Protein AF-A0A967MCX1-F1 (afdb_monomer_lite)

pLDDT: mean 90.55, std 7.01, range [60.5, 96.94]

Foldseek 3Di:
DEAALQVVLVVVLVVQQVVVCVVVVHRPPCVSSVVCLVPPVQLSVLVVLLCQQCQVHHHPLQPDLRGVVVVVCLVADPVLLVVVSVCSSVNDDLVNQLVVCVVVVHDNVSSVSSCVSSVVVVSDDRHDDDD

Radius of gyration: 16.96 Å; chains: 1; bounding box: 40×22×46 Å

Sequence (131 aa):
MRHRVYEQAVKAIQEHKWLQSEKAGRDVGPEAAQDWNRRYWLRFYRQRFVQHLRGEAFFEEFGTECYRLVAGGLTASGEILDTVLDKVQEGAENLELICWARHHRLPRDQVLEILKALNINSRRLPPPRID

Secondary structure (DSSP, 8-state):
-EE-HHHHHHHHHHHHHHHHHHHHTS--TTHHHHHHHHHHHHHHHHHHHHHHHHTSSEEGGG-STTTTGGGG--SS-HHHHHHHHHHHHTT--HHHHHHHHHHTT--HHHHHHHHHHHTTTTTPPPPPP--

Structure (mmCIF, N/CA/C/O backbone):
data_AF-A0A967MCX1-F1
#
_entry.id   AF-A0A967MCX1-F1
#
loop_
_atom_site.group_PDB
_atom_site.id
_atom_site.type_symbol
_atom_site.label_atom_id
_atom_site.label_alt_id
_atom_site.label_comp_id
_atom_site.label_asym_id
_atom_site.label_entity_id
_atom_site.label_seq_id
_atom_site.pdbx_PDB_ins_code
_atom_site.Cartn_x
_atom_site.Cartn_y
_atom_site.Cartn_z
_atom_site.occupancy
_atom_site.B_iso_or_equiv
_atom_site.auth_seq_id
_atom_site.auth_comp_id
_atom_site.auth_asym_id
_atom_site.auth_atom_id
_atom_site.pdbx_PDB_model_num
ATOM 1 N N . MET A 1 1 ? 15.485 -0.899 11.746 1.00 71.56 1 MET A N 1
ATOM 2 C CA . MET A 1 1 ? 16.136 -0.376 10.524 1.00 71.56 1 MET A CA 1
ATOM 3 C C . MET A 1 1 ? 15.090 0.397 9.736 1.00 71.56 1 MET A C 1
ATOM 5 O O . MET A 1 1 ? 13.928 0.014 9.780 1.00 71.56 1 MET A O 1
ATOM 9 N N . ARG A 1 2 ? 15.460 1.527 9.132 1.00 90.19 2 ARG A N 1
ATOM 10 C CA . ARG A 1 2 ? 14.537 2.407 8.408 1.00 90.19 2 ARG A CA 1
ATOM 11 C C . ARG A 1 2 ? 14.628 2.111 6.909 1.00 90.19 2 ARG A C 1
ATOM 13 O O . ARG A 1 2 ? 15.736 1.967 6.403 1.00 90.19 2 ARG A O 1
ATOM 20 N N . HIS A 1 3 ? 13.490 2.004 6.229 1.00 96.12 3 HIS A N 1
ATOM 21 C CA . HIS A 1 3 ? 13.407 1.690 4.802 1.00 96.12 3 HIS A CA 1
ATOM 22 C C . HIS A 1 3 ? 12.659 2.777 4.027 1.00 96.12 3 HIS A C 1
ATOM 24 O O . HIS A 1 3 ? 11.951 3.601 4.607 1.00 96.12 3 HIS A O 1
ATOM 30 N N . ARG A 1 4 ? 12.802 2.739 2.701 1.00 96.56 4 ARG A N 1
ATOM 31 C CA . ARG A 1 4 ? 12.064 3.569 1.750 1.00 96.56 4 ARG A CA 1
ATOM 32 C C . ARG A 1 4 ? 11.381 2.694 0.716 1.00 96.56 4 ARG A C 1
ATOM 34 O O . ARG A 1 4 ? 12.019 1.821 0.122 1.00 96.56 4 ARG A O 1
ATOM 41 N N . VAL A 1 5 ? 10.088 2.914 0.512 1.00 96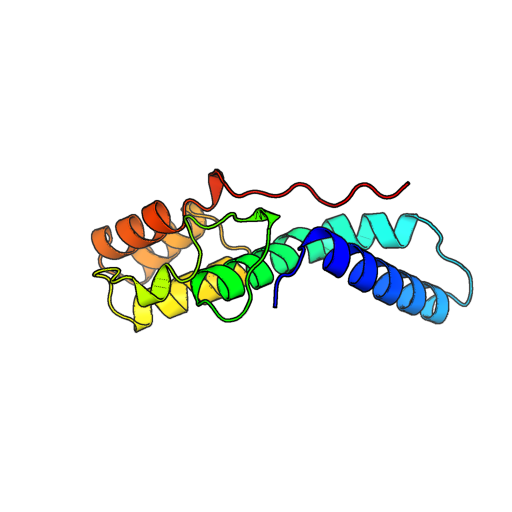.50 5 VAL A N 1
ATOM 42 C CA . VAL A 1 5 ? 9.284 2.224 -0.500 1.00 96.50 5 VAL A CA 1
ATOM 43 C C . VAL A 1 5 ? 9.878 2.467 -1.881 1.00 96.50 5 VAL A C 1
ATOM 45 O O . VAL A 1 5 ? 10.064 1.511 -2.633 1.00 96.50 5 VAL A O 1
ATOM 48 N N . TYR A 1 6 ? 10.236 3.713 -2.202 1.00 96.38 6 TYR A N 1
ATOM 49 C CA . TYR A 1 6 ? 10.742 4.050 -3.533 1.00 96.38 6 TYR A CA 1
ATOM 50 C C . TYR A 1 6 ? 12.104 3.417 -3.830 1.00 96.38 6 TYR A C 1
ATOM 52 O O . TYR A 1 6 ? 12.304 2.895 -4.922 1.00 96.38 6 TYR A O 1
ATOM 60 N N . GLU A 1 7 ? 13.020 3.372 -2.860 1.00 95.56 7 GLU A N 1
ATOM 61 C CA . GLU A 1 7 ? 14.328 2.725 -3.052 1.00 95.56 7 GLU A CA 1
ATOM 62 C C . GLU A 1 7 ? 14.191 1.219 -3.301 1.00 95.56 7 GLU A C 1
ATOM 64 O O . GLU A 1 7 ? 14.900 0.651 -4.131 1.00 95.56 7 GLU A O 1
ATOM 69 N N . GLN A 1 8 ? 13.261 0.557 -2.609 1.00 96.69 8 GLN A N 1
ATOM 70 C CA . GLN A 1 8 ? 12.983 -0.854 -2.865 1.00 96.69 8 GLN A CA 1
ATOM 71 C C . GLN A 1 8 ? 12.270 -1.065 -4.205 1.00 96.69 8 GLN A C 1
ATOM 73 O O . GLN A 1 8 ? 12.547 -2.050 -4.886 1.00 96.69 8 GLN A O 1
ATOM 78 N N . ALA A 1 9 ? 11.382 -0.150 -4.597 1.00 96.56 9 ALA A N 1
ATOM 79 C CA . ALA A 1 9 ? 10.699 -0.208 -5.884 1.00 96.56 9 ALA A CA 1
ATOM 80 C C . ALA A 1 9 ? 11.688 -0.081 -7.046 1.00 96.56 9 ALA A C 1
ATOM 82 O O . ALA A 1 9 ? 11.626 -0.873 -7.978 1.00 96.56 9 ALA A O 1
ATOM 83 N N . VAL A 1 10 ? 12.653 0.841 -6.960 1.00 95.00 10 VAL A N 1
ATOM 84 C CA . VAL A 1 10 ? 13.718 0.982 -7.966 1.00 95.00 10 VAL A CA 1
ATOM 85 C C . VAL A 1 10 ? 14.500 -0.322 -8.121 1.00 95.00 10 VAL A C 1
ATOM 87 O O . VAL A 1 10 ? 14.728 -0.757 -9.245 1.00 95.00 10 VAL A O 1
ATOM 90 N N . LYS A 1 11 ? 14.854 -0.998 -7.020 1.00 95.44 11 LYS A N 1
ATOM 91 C CA . LYS A 1 11 ? 15.526 -2.310 -7.084 1.00 95.44 11 LYS A CA 1
ATOM 92 C C . LYS A 1 11 ? 14.663 -3.360 -7.788 1.00 95.44 11 LYS A C 1
ATOM 94 O O . LYS A 1 11 ? 15.136 -3.999 -8.722 1.00 95.44 11 LYS A O 1
ATOM 99 N N . ALA A 1 12 ? 13.390 -3.469 -7.409 1.00 96.50 12 ALA A N 1
ATOM 100 C CA . ALA A 1 12 ? 12.451 -4.402 -8.034 1.00 96.50 12 ALA A CA 1
ATOM 101 C C . ALA A 1 12 ? 12.235 -4.113 -9.534 1.00 96.50 12 ALA A C 1
ATOM 103 O O . ALA A 1 12 ? 12.103 -5.037 -10.336 1.00 96.50 12 ALA A O 1
ATOM 104 N N . ILE A 1 13 ? 12.243 -2.838 -9.930 1.00 95.81 13 ILE A N 1
ATOM 105 C CA . ILE A 1 13 ? 12.184 -2.412 -11.332 1.00 95.81 13 ILE A CA 1
ATOM 106 C C . ILE A 1 13 ? 13.433 -2.862 -12.094 1.00 95.81 13 ILE A C 1
ATOM 108 O O . ILE A 1 13 ? 13.302 -3.370 -13.206 1.00 95.81 13 ILE A O 1
ATOM 112 N N . GLN A 1 14 ? 14.630 -2.701 -11.522 1.00 94.38 14 GLN A N 1
ATOM 113 C CA . GLN A 1 14 ? 15.874 -3.140 -12.167 1.00 94.38 14 GLN A CA 1
ATOM 114 C C . GLN A 1 14 ? 15.924 -4.662 -12.328 1.00 94.38 14 GLN A C 1
ATOM 116 O O . GLN A 1 14 ? 16.284 -5.153 -13.396 1.00 94.38 14 GLN A O 1
ATOM 121 N N . GLU A 1 15 ? 15.493 -5.408 -11.310 1.00 95.56 15 GLU A N 1
ATOM 122 C CA . GLU A 1 15 ? 15.362 -6.868 -11.379 1.00 95.56 15 GLU A CA 1
ATOM 123 C C . GLU A 1 15 ? 14.376 -7.290 -12.476 1.00 95.56 15 GLU A C 1
ATOM 125 O O . GLU A 1 15 ? 14.684 -8.156 -13.296 1.00 95.56 15 GLU A O 1
ATOM 130 N N . HIS A 1 16 ? 13.209 -6.640 -12.551 1.00 95.44 16 HIS A N 1
ATOM 131 C CA . HIS A 1 16 ? 12.239 -6.899 -13.615 1.00 95.44 16 HIS A CA 1
ATOM 132 C C . HIS A 1 16 ? 12.804 -6.566 -14.993 1.00 95.44 16 HIS A C 1
ATOM 134 O O . HIS A 1 16 ? 12.673 -7.381 -15.903 1.00 95.44 16 HIS A O 1
ATOM 140 N N . LYS A 1 17 ? 13.467 -5.412 -15.153 1.00 94.88 17 LYS A N 1
ATOM 141 C CA . LYS A 1 17 ? 14.113 -5.021 -16.413 1.00 94.88 17 LYS A CA 1
ATOM 142 C C . LYS A 1 17 ? 15.117 -6.082 -16.853 1.00 94.88 17 LYS A C 1
ATOM 144 O O . LYS A 1 17 ? 15.049 -6.521 -17.996 1.00 94.88 17 LYS A O 1
ATOM 149 N N . TRP A 1 18 ? 15.994 -6.525 -15.951 1.00 95.00 18 TRP A N 1
ATOM 150 C CA . TRP A 1 18 ? 16.968 -7.575 -16.240 1.00 95.00 18 TRP A CA 1
ATOM 151 C C . TRP A 1 18 ? 16.277 -8.860 -16.714 1.00 95.00 18 TRP A C 1
ATOM 153 O O . TRP A 1 18 ? 16.565 -9.340 -17.806 1.00 95.00 18 TRP A O 1
ATOM 163 N N . LEU A 1 19 ? 15.272 -9.346 -15.977 1.00 95.56 19 LEU A N 1
ATOM 164 C CA . LEU A 1 19 ? 14.513 -10.545 -16.354 1.00 95.56 19 LEU A CA 1
ATOM 165 C C . LEU A 1 19 ? 13.813 -10.423 -17.715 1.00 95.56 19 LEU A C 1
ATOM 167 O O . LEU A 1 19 ? 13.699 -11.415 -18.437 1.00 95.56 19 LEU A O 1
ATOM 171 N N . GLN A 1 20 ? 13.297 -9.243 -18.064 1.00 95.75 20 GLN A N 1
ATOM 172 C CA . GLN A 1 20 ? 12.674 -9.017 -19.370 1.00 95.75 20 GLN A CA 1
ATOM 173 C C . GLN A 1 20 ? 13.714 -8.949 -20.495 1.00 95.75 20 GLN A C 1
ATOM 175 O O . GLN A 1 20 ? 13.468 -9.511 -21.561 1.00 95.75 20 GLN A O 1
ATOM 180 N N . SER A 1 21 ? 14.871 -8.324 -20.260 1.00 94.25 21 SER A N 1
ATOM 181 C CA . SER A 1 21 ? 15.972 -8.294 -21.230 1.00 94.25 21 SER A CA 1
ATOM 182 C C . SER A 1 21 ? 16.499 -9.695 -21.534 1.00 94.25 21 SER A C 1
ATOM 184 O O . SER A 1 21 ? 16.646 -10.050 -22.703 1.00 94.25 21 SER A O 1
ATOM 186 N N . GLU A 1 22 ? 16.693 -10.522 -20.501 1.00 96.94 22 GLU A N 1
ATOM 187 C CA . GLU A 1 22 ? 17.115 -11.920 -20.655 1.00 96.94 22 GLU A CA 1
ATOM 188 C C . GLU A 1 22 ? 16.113 -12.714 -21.504 1.00 96.94 22 GLU A C 1
ATOM 190 O O . GLU A 1 22 ? 16.490 -13.406 -22.447 1.00 96.94 22 GLU A O 1
ATOM 195 N N . LYS A 1 23 ? 14.810 -12.562 -21.232 1.00 94.69 23 LYS A N 1
ATOM 196 C CA . LYS A 1 23 ? 13.749 -13.229 -22.006 1.00 94.69 23 LYS A CA 1
ATOM 197 C C . LYS A 1 23 ? 13.678 -12.761 -23.458 1.00 94.69 23 LYS A C 1
ATOM 199 O O . LYS A 1 23 ? 13.321 -13.550 -24.329 1.00 94.69 23 LYS A O 1
ATOM 204 N N . ALA A 1 24 ? 13.960 -11.487 -23.713 1.00 94.44 24 ALA A N 1
ATOM 205 C CA . ALA A 1 24 ? 13.896 -10.898 -25.045 1.00 94.44 24 ALA A CA 1
ATOM 206 C C . ALA A 1 24 ? 15.186 -11.097 -25.860 1.00 94.44 24 ALA A C 1
ATOM 208 O O . ALA A 1 24 ? 15.187 -10.810 -27.058 1.00 94.44 24 ALA A O 1
ATOM 209 N N . GLY A 1 25 ? 16.283 -11.530 -25.227 1.00 95.81 25 GLY A N 1
ATOM 210 C CA . GLY A 1 25 ? 17.608 -11.608 -25.848 1.00 95.81 25 GLY A CA 1
ATOM 211 C C . GLY A 1 25 ? 18.172 -10.245 -26.273 1.00 95.81 25 GLY A C 1
ATOM 212 O O . GLY A 1 25 ? 19.061 -10.185 -27.120 1.00 95.81 25 GLY A O 1
ATOM 213 N N . ARG A 1 26 ? 17.633 -9.142 -25.739 1.00 91.50 26 ARG A N 1
ATOM 214 C CA . ARG A 1 26 ? 18.042 -7.759 -26.036 1.00 91.50 26 ARG A CA 1
ATOM 215 C C . ARG A 1 26 ? 17.661 -6.831 -24.888 1.00 91.50 26 ARG A C 1
ATOM 217 O O . ARG A 1 26 ? 16.745 -7.147 -24.136 1.00 91.50 26 ARG A O 1
ATOM 224 N N . ASP A 1 27 ? 18.281 -5.653 -24.804 1.00 92.31 27 ASP A N 1
ATOM 225 C CA . ASP A 1 27 ? 17.812 -4.630 -23.862 1.00 92.31 27 ASP A CA 1
ATOM 226 C C . ASP A 1 27 ? 16.396 -4.170 -24.249 1.00 92.31 27 ASP A C 1
ATOM 228 O O . ASP A 1 27 ? 16.132 -3.747 -25.382 1.00 92.31 27 ASP A O 1
ATOM 232 N N . VAL A 1 28 ? 15.471 -4.302 -23.301 1.00 90.00 28 VAL A N 1
ATOM 233 C CA . VAL A 1 28 ? 14.082 -3.834 -23.422 1.00 90.00 28 VAL A CA 1
ATOM 234 C C . VAL A 1 28 ? 13.923 -2.373 -22.993 1.00 90.00 28 VAL A C 1
ATOM 236 O O . VAL A 1 28 ? 12.867 -1.781 -23.197 1.00 90.00 28 VAL A O 1
ATOM 239 N N . GLY A 1 29 ? 14.969 -1.764 -22.429 1.00 86.50 29 GLY A N 1
ATOM 240 C CA . GLY A 1 29 ? 15.005 -0.336 -22.144 1.00 86.50 29 GLY A CA 1
ATOM 241 C C . GLY A 1 29 ? 13.966 0.112 -21.099 1.00 86.50 29 GLY A C 1
ATOM 242 O O . GLY A 1 29 ? 13.623 -0.655 -20.193 1.00 86.50 29 GLY A O 1
ATOM 243 N N . PRO A 1 30 ? 13.487 1.369 -21.171 1.00 87.12 30 PRO A N 1
ATOM 244 C CA . PRO A 1 30 ? 12.594 1.962 -20.167 1.00 87.12 30 PRO A CA 1
ATOM 245 C C . PRO A 1 30 ? 11.161 1.400 -20.192 1.00 87.12 30 PRO A C 1
ATOM 247 O O . PRO A 1 30 ? 10.418 1.556 -19.222 1.00 87.12 30 PRO A O 1
ATOM 250 N N . GLU A 1 31 ? 10.763 0.703 -21.260 1.00 90.69 31 GLU A N 1
ATOM 251 C CA . GLU A 1 31 ? 9.422 0.118 -21.403 1.00 90.69 31 GLU A CA 1
ATOM 252 C C . GLU A 1 31 ? 9.127 -0.932 -20.322 1.00 90.69 31 GLU A C 1
ATOM 254 O O . GLU A 1 31 ? 8.019 -0.980 -19.786 1.00 90.69 31 GLU A O 1
ATOM 259 N N . ALA A 1 32 ? 10.126 -1.731 -19.929 1.00 92.00 32 ALA A N 1
ATOM 260 C CA . ALA A 1 32 ? 9.970 -2.716 -18.855 1.00 92.00 32 ALA A CA 1
ATOM 261 C C . ALA A 1 32 ? 9.655 -2.064 -17.505 1.00 92.00 32 ALA A C 1
ATOM 263 O O . ALA A 1 32 ? 8.930 -2.617 -16.680 1.00 92.00 32 ALA A O 1
ATOM 264 N N . ALA A 1 33 ? 10.182 -0.867 -17.295 1.00 91.94 33 ALA A N 1
ATOM 265 C CA . ALA A 1 33 ? 10.019 -0.112 -16.074 1.00 91.94 33 ALA A CA 1
ATOM 266 C C . ALA A 1 33 ? 8.590 0.466 -15.978 1.00 91.94 33 ALA A C 1
ATOM 268 O O . ALA A 1 33 ? 7.928 0.362 -14.942 1.00 91.94 33 ALA A O 1
ATOM 269 N N . GLN A 1 34 ? 8.061 0.972 -17.099 1.00 92.50 34 GLN A N 1
ATOM 270 C CA . GLN A 1 34 ? 6.655 1.373 -17.219 1.00 92.50 34 GLN A CA 1
ATOM 271 C C . GLN A 1 34 ? 5.703 0.180 -17.070 1.00 92.50 34 GLN A C 1
ATOM 273 O O . GLN A 1 34 ? 4.680 0.283 -16.387 1.00 92.50 34 GLN A O 1
ATOM 278 N N . ASP A 1 35 ? 6.047 -0.967 -17.664 1.00 94.44 35 ASP A N 1
ATOM 279 C CA . ASP A 1 35 ? 5.286 -2.205 -17.500 1.00 94.44 35 ASP A CA 1
ATOM 280 C C . ASP A 1 35 ? 5.219 -2.629 -16.031 1.00 94.44 35 ASP A C 1
ATOM 282 O O . ASP A 1 35 ? 4.137 -2.957 -15.532 1.00 94.44 35 ASP A O 1
ATOM 286 N N . TRP A 1 36 ? 6.347 -2.548 -15.318 1.00 96.31 36 TRP A N 1
ATOM 287 C CA . TRP A 1 36 ? 6.396 -2.880 -13.902 1.00 96.31 36 TRP A CA 1
ATOM 288 C C . TRP A 1 36 ? 5.515 -1.951 -13.069 1.00 96.31 36 TRP A C 1
ATOM 290 O O . TRP A 1 36 ? 4.688 -2.422 -12.285 1.00 96.31 36 TRP A O 1
ATOM 300 N N . ASN A 1 37 ? 5.623 -0.637 -13.294 1.00 95.19 37 ASN A N 1
ATOM 301 C CA . ASN A 1 37 ? 4.790 0.359 -12.624 1.00 95.19 37 ASN A CA 1
ATOM 302 C C . ASN A 1 37 ? 3.298 0.082 -12.842 1.00 95.19 37 ASN A C 1
ATOM 304 O O . ASN A 1 37 ? 2.513 0.115 -11.897 1.00 95.19 37 ASN A O 1
ATOM 308 N N . ARG A 1 38 ? 2.894 -0.245 -14.072 1.00 94.25 38 ARG A N 1
ATOM 309 C CA . ARG A 1 38 ? 1.495 -0.549 -14.396 1.00 94.25 38 ARG A CA 1
ATOM 310 C C . ARG A 1 38 ? 0.995 -1.826 -13.715 1.00 94.25 38 ARG A C 1
ATOM 312 O O . ARG A 1 38 ? -0.159 -1.873 -13.301 1.00 94.25 38 ARG A O 1
ATOM 319 N N . ARG A 1 39 ? 1.821 -2.873 -13.649 1.00 94.44 39 ARG A N 1
ATOM 320 C CA . ARG A 1 39 ? 1.390 -4.220 -13.229 1.00 94.44 39 ARG A CA 1
ATOM 321 C C . ARG A 1 39 ? 1.572 -4.502 -11.746 1.00 94.44 39 ARG A C 1
ATOM 323 O O . ARG A 1 39 ? 0.762 -5.220 -11.167 1.00 94.44 39 ARG A O 1
ATOM 33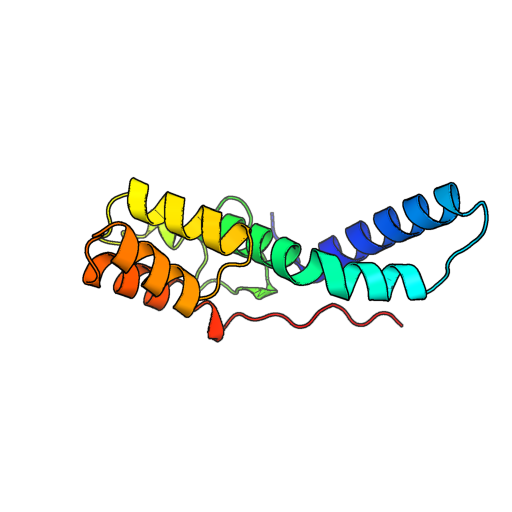0 N N . TYR A 1 40 ? 2.634 -3.983 -11.141 1.00 95.31 40 TYR A N 1
ATOM 331 C CA . TYR A 1 40 ? 3.083 -4.437 -9.825 1.00 95.31 40 TYR A CA 1
ATOM 332 C C . TYR A 1 40 ? 3.086 -3.342 -8.767 1.00 95.31 40 TYR A C 1
ATOM 334 O O . TYR A 1 40 ? 3.032 -3.677 -7.586 1.00 95.31 40 TYR A O 1
ATOM 342 N N . TRP A 1 41 ? 3.088 -2.059 -9.151 1.00 95.88 41 TRP A N 1
ATOM 343 C CA . TRP A 1 41 ? 3.237 -0.954 -8.200 1.00 95.88 41 TRP A CA 1
ATOM 344 C C . TRP A 1 41 ? 2.225 -0.995 -7.053 1.00 95.88 41 TRP A C 1
ATOM 346 O O . TRP A 1 41 ? 2.622 -0.960 -5.888 1.00 95.88 41 TRP A O 1
ATOM 356 N N . LEU A 1 42 ? 0.930 -1.110 -7.376 1.00 93.75 42 LEU A N 1
ATOM 357 C CA . LEU A 1 42 ? -0.143 -1.105 -6.378 1.00 93.75 42 LEU A CA 1
ATOM 358 C C . LEU A 1 42 ? 0.084 -2.191 -5.323 1.00 93.75 42 LEU A C 1
ATOM 360 O O . LEU A 1 42 ? 0.165 -1.902 -4.132 1.00 93.75 42 LEU A O 1
ATOM 364 N N . ARG A 1 43 ? 0.259 -3.437 -5.769 1.00 94.12 43 ARG A N 1
ATOM 365 C CA . ARG A 1 43 ? 0.506 -4.576 -4.880 1.00 94.12 43 ARG A CA 1
ATOM 366 C C . ARG A 1 43 ? 1.801 -4.399 -4.087 1.00 94.12 43 ARG A C 1
ATOM 368 O O . ARG A 1 43 ? 1.843 -4.692 -2.894 1.00 94.12 43 ARG A O 1
ATOM 375 N N . PHE A 1 44 ? 2.845 -3.896 -4.738 1.00 95.88 44 PHE A N 1
ATOM 376 C CA . PHE A 1 44 ? 4.157 -3.707 -4.137 1.00 95.88 44 PHE A CA 1
ATOM 377 C C . PHE A 1 44 ? 4.107 -2.746 -2.946 1.00 95.88 44 PHE A C 1
ATOM 379 O O . PHE A 1 44 ? 4.517 -3.114 -1.843 1.00 95.88 44 PHE A O 1
ATOM 386 N N . TYR A 1 45 ? 3.577 -1.531 -3.124 1.00 95.50 45 TYR A N 1
ATOM 387 C CA . TYR A 1 45 ? 3.558 -0.574 -2.018 1.00 95.50 45 TYR A CA 1
ATOM 388 C C . TYR A 1 45 ? 2.537 -0.971 -0.943 1.00 95.50 45 TYR A C 1
ATOM 390 O O . TYR A 1 45 ? 2.780 -0.710 0.232 1.00 95.50 45 TYR A O 1
ATOM 398 N N . ARG A 1 46 ? 1.434 -1.649 -1.301 1.00 95.62 46 ARG A N 1
ATOM 399 C CA . ARG A 1 46 ? 0.461 -2.176 -0.327 1.00 95.62 46 ARG A CA 1
ATOM 400 C C . ARG A 1 46 ? 1.065 -3.242 0.582 1.00 95.62 46 ARG A C 1
ATOM 402 O O . ARG A 1 46 ? 0.821 -3.201 1.782 1.00 95.62 46 ARG A O 1
ATOM 409 N N . GLN A 1 47 ? 1.914 -4.126 0.056 1.00 95.25 47 GLN A N 1
ATOM 410 C CA . GLN A 1 47 ? 2.699 -5.052 0.882 1.00 95.25 47 GLN A CA 1
ATOM 411 C C . GLN A 1 47 ? 3.567 -4.306 1.897 1.00 95.25 47 GLN A C 1
ATOM 413 O O . GLN A 1 47 ? 3.563 -4.640 3.078 1.00 95.25 47 GLN A O 1
ATOM 418 N N . ARG A 1 48 ? 4.281 -3.261 1.463 1.00 96.25 48 ARG A N 1
ATOM 419 C CA . ARG A 1 48 ? 5.104 -2.447 2.376 1.00 96.25 48 ARG A CA 1
ATOM 420 C C . ARG A 1 48 ? 4.260 -1.702 3.398 1.00 96.25 48 ARG A C 1
ATOM 422 O O . ARG A 1 48 ? 4.650 -1.592 4.555 1.00 96.25 48 ARG A O 1
ATOM 429 N N . PHE A 1 49 ? 3.087 -1.241 2.986 1.00 95.12 49 PHE A N 1
ATOM 430 C CA . PHE A 1 49 ? 2.136 -0.594 3.871 1.00 95.12 49 PHE A CA 1
ATOM 431 C C . PHE A 1 49 ? 1.645 -1.550 4.964 1.00 95.12 49 PHE A C 1
ATOM 433 O O . PHE A 1 49 ? 1.664 -1.192 6.135 1.00 95.12 49 PHE A O 1
ATOM 440 N N . VAL A 1 50 ? 1.297 -2.795 4.627 1.00 94.12 50 VAL A N 1
ATOM 441 C CA . VAL A 1 50 ? 0.896 -3.806 5.622 1.00 94.12 50 VAL A CA 1
ATOM 442 C C . VAL A 1 50 ? 2.043 -4.153 6.577 1.00 94.12 50 VAL A C 1
ATOM 444 O O . VAL A 1 50 ? 1.836 -4.149 7.790 1.00 94.12 50 VAL A O 1
ATOM 447 N N . GLN A 1 51 ? 3.265 -4.346 6.069 1.00 94.75 51 GLN A N 1
ATOM 448 C CA . GLN A 1 51 ? 4.460 -4.547 6.908 1.00 94.75 51 GLN A CA 1
ATOM 449 C C . GLN A 1 51 ? 4.668 -3.386 7.895 1.00 94.75 51 GLN A C 1
ATOM 451 O O . GLN A 1 51 ? 5.00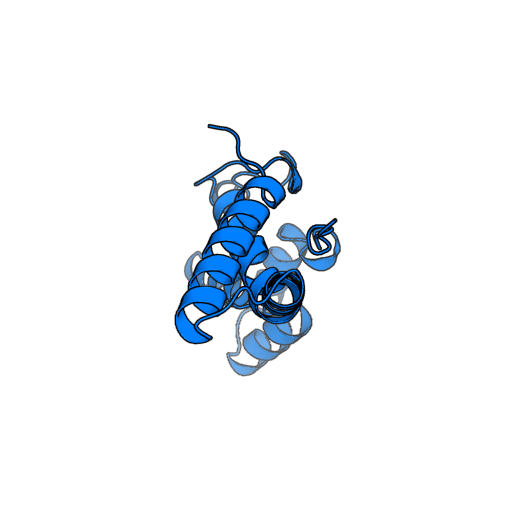9 -3.598 9.062 1.00 94.75 51 GLN A O 1
ATOM 456 N N . HIS A 1 52 ? 4.418 -2.155 7.444 1.00 94.81 52 HIS A N 1
ATOM 457 C CA . HIS A 1 52 ? 4.491 -0.951 8.267 1.00 94.81 52 HIS A CA 1
ATOM 458 C C . HIS A 1 52 ? 3.445 -0.940 9.388 1.00 94.81 52 HIS A C 1
ATOM 460 O O . HIS A 1 52 ? 3.770 -0.704 10.555 1.00 94.81 52 HIS A O 1
ATOM 466 N N . LEU A 1 53 ? 2.194 -1.243 9.043 1.00 92.56 53 LEU A N 1
ATOM 467 C CA . LEU A 1 53 ? 1.071 -1.300 9.979 1.00 92.56 53 LEU A CA 1
ATOM 468 C C . LEU A 1 53 ? 1.267 -2.376 11.054 1.00 92.56 53 LEU A C 1
ATOM 470 O O . LEU A 1 53 ? 0.922 -2.153 12.216 1.00 92.56 53 LEU A O 1
ATOM 474 N N . ARG A 1 54 ? 1.851 -3.521 10.680 1.00 91.44 54 ARG A N 1
ATOM 475 C CA . ARG A 1 54 ? 2.212 -4.612 11.601 1.00 91.44 54 ARG A CA 1
ATOM 476 C C . ARG A 1 54 ? 3.455 -4.311 12.436 1.00 91.44 54 ARG A C 1
ATOM 478 O O . ARG A 1 54 ? 3.656 -4.915 13.485 1.00 91.44 54 ARG A O 1
ATOM 485 N N . GLY A 1 55 ? 4.271 -3.345 12.017 1.00 92.25 55 GLY A N 1
ATOM 486 C CA . GLY A 1 55 ? 5.518 -3.010 12.698 1.00 92.25 55 GLY A CA 1
ATOM 487 C C . GLY A 1 55 ? 6.695 -3.914 12.357 1.00 92.25 55 GLY A C 1
ATOM 488 O O . GLY A 1 55 ? 7.671 -3.931 13.104 1.00 92.25 55 GLY A O 1
ATOM 489 N N . GLU A 1 56 ? 6.595 -4.671 11.267 1.00 93.38 56 GLU A N 1
ATOM 490 C CA . GLU A 1 56 ? 7.641 -5.574 10.781 1.00 93.38 56 GLU A CA 1
ATOM 491 C C . GLU A 1 56 ? 8.803 -4.780 10.171 1.00 93.38 56 GLU A C 1
ATOM 493 O O . GLU A 1 56 ? 9.973 -5.107 10.367 1.00 93.38 56 GLU A O 1
ATOM 498 N N . ALA A 1 57 ? 8.481 -3.695 9.462 1.00 95.38 57 ALA A N 1
ATOM 499 C CA . ALA A 1 57 ? 9.451 -2.792 8.862 1.00 95.38 57 ALA A CA 1
ATOM 500 C C . ALA A 1 57 ? 8.913 -1.359 8.844 1.00 95.38 57 ALA A C 1
ATOM 502 O O . ALA A 1 57 ? 7.764 -1.115 8.486 1.00 95.38 57 ALA A O 1
ATOM 503 N N . PHE A 1 58 ? 9.755 -0.392 9.205 1.00 96.00 58 PHE A N 1
ATOM 504 C CA . PHE A 1 58 ? 9.396 1.021 9.130 1.00 96.00 58 PHE A CA 1
ATOM 505 C C . PHE A 1 58 ? 9.744 1.590 7.748 1.00 96.00 58 PHE A C 1
ATOM 507 O O . PHE A 1 58 ? 10.874 1.429 7.281 1.00 96.00 58 PHE A O 1
ATOM 514 N N . PHE A 1 59 ? 8.804 2.319 7.145 1.00 96.88 59 PHE A N 1
ATOM 515 C CA . PHE A 1 59 ? 8.926 2.954 5.828 1.00 96.88 59 PHE A CA 1
ATOM 516 C C . PHE A 1 59 ? 8.650 4.450 5.949 1.00 96.88 59 PHE A C 1
ATOM 518 O O . PHE A 1 59 ? 7.607 4.826 6.480 1.00 96.88 59 PHE A O 1
ATOM 525 N N . GLU A 1 60 ? 9.570 5.288 5.470 1.00 95.81 60 GLU A N 1
ATOM 526 C CA . GLU A 1 60 ? 9.463 6.749 5.609 1.00 95.81 60 GLU A CA 1
ATOM 527 C C . GLU A 1 60 ? 8.209 7.323 4.946 1.00 95.81 60 GLU A C 1
ATOM 529 O O . GLU A 1 60 ? 7.580 8.220 5.502 1.00 95.81 60 GLU A O 1
ATOM 534 N N . GLU A 1 61 ? 7.811 6.779 3.797 1.00 95.19 61 GLU A N 1
ATOM 535 C CA . GLU A 1 61 ? 6.688 7.273 3.000 1.00 95.19 61 GLU A CA 1
ATOM 536 C C . GLU A 1 61 ? 5.327 7.140 3.698 1.00 95.19 61 GLU A C 1
ATOM 538 O O . GLU A 1 61 ? 4.377 7.813 3.304 1.00 95.19 61 GLU A O 1
ATOM 543 N N . PHE A 1 62 ? 5.220 6.290 4.724 1.00 93.69 62 PHE A N 1
ATOM 544 C CA . PHE A 1 62 ? 3.988 6.105 5.499 1.00 93.69 62 PHE A CA 1
ATOM 545 C C . PHE A 1 62 ? 3.997 6.833 6.847 1.00 93.69 62 PHE A C 1
ATOM 547 O O . PHE A 1 62 ? 2.988 6.801 7.545 1.00 93.69 62 PHE A O 1
ATOM 554 N N . GLY A 1 63 ? 5.105 7.490 7.204 1.00 92.06 63 GLY A N 1
ATOM 555 C CA . GLY A 1 63 ? 5.219 8.254 8.443 1.00 92.06 63 GLY A CA 1
ATOM 556 C C . GLY A 1 63 ? 5.218 7.398 9.712 1.00 92.06 63 GLY A C 1
ATOM 557 O O . GLY A 1 63 ? 5.371 6.183 9.684 1.00 92.06 63 GLY A O 1
ATOM 558 N N . THR A 1 64 ? 5.130 8.046 10.870 1.00 91.56 64 THR A N 1
ATOM 559 C CA . THR A 1 64 ? 5.101 7.368 12.179 1.00 91.56 64 THR A CA 1
ATOM 560 C C . THR A 1 64 ? 3.689 7.098 12.672 1.00 91.56 64 THR A C 1
ATOM 562 O O . THR A 1 64 ? 3.498 6.269 13.553 1.00 91.56 64 THR A O 1
ATOM 565 N N . GLU A 1 65 ? 2.698 7.805 12.136 1.00 88.88 65 GLU A N 1
ATOM 566 C CA . GLU A 1 65 ? 1.336 7.830 12.661 1.00 88.88 65 GLU A CA 1
ATOM 567 C C . GLU A 1 65 ? 0.563 6.530 12.419 1.00 88.88 65 GLU A C 1
ATOM 569 O O . GLU A 1 65 ? -0.418 6.264 13.108 1.00 88.88 65 GLU A O 1
ATOM 574 N N . CYS A 1 66 ? 0.995 5.719 11.450 1.00 88.31 66 CYS A N 1
ATOM 575 C CA . CYS A 1 66 ? 0.412 4.407 11.179 1.00 88.31 66 CYS A CA 1
ATOM 576 C C . CYS A 1 66 ? 1.371 3.241 11.462 1.00 88.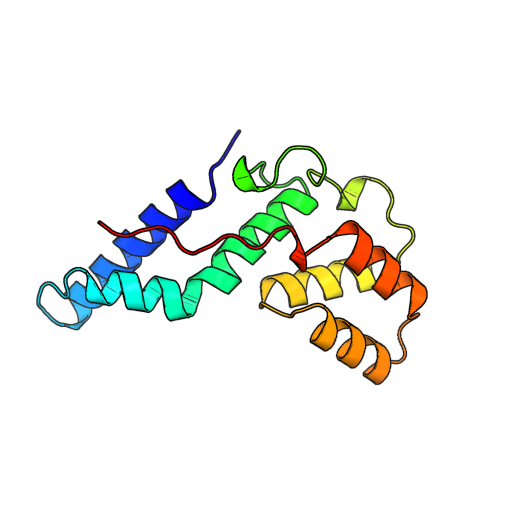31 66 CYS A C 1
ATOM 578 O O . CYS A 1 66 ? 1.011 2.079 11.264 1.00 88.31 66 CYS A O 1
ATOM 580 N N . TYR A 1 67 ? 2.574 3.519 11.967 1.00 91.56 67 TYR A N 1
ATOM 581 C CA . TYR A 1 67 ? 3.517 2.470 12.331 1.00 91.56 67 TYR A CA 1
ATOM 582 C C . TYR A 1 67 ? 2.999 1.677 13.528 1.00 91.56 67 TYR A C 1
ATOM 584 O O . TYR A 1 67 ? 2.611 2.264 14.537 1.00 91.56 67 TYR A O 1
ATOM 592 N N . ARG A 1 68 ? 3.021 0.340 13.438 1.00 89.88 68 ARG A N 1
ATOM 593 C CA . ARG A 1 68 ? 2.520 -0.563 14.498 1.00 89.88 68 ARG A CA 1
ATOM 594 C C . ARG A 1 68 ? 1.049 -0.339 14.870 1.00 89.88 68 ARG A C 1
ATOM 596 O O . ARG A 1 68 ? 0.636 -0.736 15.959 1.00 89.88 68 ARG A O 1
ATOM 603 N N . LEU A 1 69 ? 0.245 0.245 13.979 1.00 88.25 69 LEU A N 1
ATOM 604 C CA . LEU A 1 69 ? -1.177 0.499 14.219 1.00 88.25 69 LEU A CA 1
ATOM 605 C C . LEU A 1 69 ? -1.941 -0.774 14.623 1.00 88.25 69 LEU A C 1
ATOM 607 O O . LEU A 1 69 ? -2.814 -0.719 15.483 1.00 88.25 69 LEU A O 1
ATOM 611 N N . VAL A 1 70 ? -1.565 -1.929 14.062 1.00 85.44 70 VAL A N 1
ATOM 612 C CA . VAL A 1 70 ? -2.167 -3.238 14.383 1.00 85.44 70 VAL A CA 1
ATOM 613 C C . VAL A 1 70 ? -1.931 -3.632 15.844 1.00 85.44 70 VAL A C 1
ATOM 615 O O . VAL A 1 70 ? -2.830 -4.153 16.496 1.00 85.44 70 VAL A O 1
ATOM 618 N N . ALA A 1 71 ? -0.751 -3.334 16.391 1.00 77.38 71 ALA A N 1
ATOM 619 C CA . ALA A 1 71 ? -0.422 -3.619 17.788 1.00 77.38 71 ALA A CA 1
ATOM 620 C C . ALA A 1 71 ? -1.067 -2.622 18.775 1.00 77.38 71 ALA A C 1
ATOM 622 O O . ALA A 1 71 ? -1.039 -2.855 19.980 1.00 77.38 71 ALA A O 1
ATOM 623 N N . GLY A 1 72 ? -1.621 -1.510 18.278 1.00 69.75 72 GLY A N 1
ATOM 624 C CA . GLY A 1 72 ? -2.125 -0.385 19.069 1.00 69.75 72 GLY A CA 1
ATOM 625 C C . GLY A 1 72 ? -3.563 -0.513 19.584 1.00 69.75 72 GLY A C 1
ATOM 626 O O . GLY A 1 72 ? -4.053 0.439 20.182 1.00 69.75 72 GLY A O 1
ATOM 627 N N . GLY A 1 73 ? -4.233 -1.653 19.378 1.00 63.81 73 GLY A N 1
ATOM 628 C CA . GLY A 1 73 ? -5.546 -1.920 19.980 1.00 63.81 73 GLY A CA 1
ATOM 629 C C . GLY A 1 73 ? -6.752 -1.525 19.124 1.00 63.81 73 GLY A C 1
ATOM 630 O O . GLY A 1 73 ? -7.696 -0.928 19.637 1.00 63.81 73 GLY A O 1
ATOM 631 N N . LEU A 1 74 ? -6.749 -1.880 17.833 1.00 70.81 74 LEU A N 1
ATOM 632 C CA . LEU A 1 74 ? -7.997 -1.934 17.060 1.00 70.81 74 LEU A CA 1
ATOM 633 C C . LEU A 1 74 ? -8.983 -2.863 17.777 1.00 70.81 74 LEU A C 1
ATOM 635 O O . LEU A 1 74 ? -8.611 -3.972 18.157 1.00 70.81 74 LEU A O 1
ATOM 639 N N . THR A 1 75 ? -10.230 -2.427 17.966 1.00 67.19 75 THR A N 1
ATOM 640 C CA . THR A 1 75 ? -11.225 -3.222 18.711 1.00 67.19 75 THR A CA 1
ATOM 641 C C . THR A 1 75 ? -11.818 -4.366 17.884 1.00 67.19 75 THR A C 1
ATOM 643 O O . THR A 1 75 ? -12.567 -5.199 18.397 1.00 67.19 75 THR A O 1
ATOM 646 N N . ALA A 1 76 ? -11.465 -4.436 16.599 1.00 69.06 76 ALA A N 1
ATOM 647 C CA . ALA A 1 76 ? -11.842 -5.523 15.715 1.00 69.06 76 ALA A CA 1
ATOM 648 C C . ALA A 1 76 ? -11.176 -6.850 16.113 1.00 69.06 76 ALA A C 1
ATOM 650 O O . ALA A 1 76 ? -10.039 -6.886 16.583 1.00 69.06 76 ALA A O 1
ATOM 651 N N . SER A 1 77 ? -11.877 -7.960 15.866 1.00 75.44 77 SER A N 1
ATOM 652 C CA . SER A 1 77 ? -11.280 -9.293 16.027 1.00 75.44 77 SER A CA 1
ATOM 653 C C . SER A 1 77 ? -10.030 -9.451 15.149 1.00 75.44 77 SER A C 1
ATOM 655 O O . SER A 1 77 ? -10.005 -8.981 14.006 1.00 75.44 77 SER A O 1
ATOM 657 N N . GLY A 1 78 ? -9.007 -10.138 15.674 1.00 81.69 78 GLY A N 1
ATOM 658 C CA . GLY A 1 78 ? -7.741 -10.360 14.964 1.00 81.69 78 GLY A CA 1
ATOM 659 C C . GLY A 1 78 ? -7.935 -10.998 13.585 1.00 81.69 78 GLY A C 1
ATOM 660 O O . GLY A 1 78 ? -7.322 -10.562 12.620 1.00 81.69 78 GLY A O 1
ATOM 661 N N . GLU A 1 79 ? -8.882 -11.930 13.456 1.00 86.94 79 GLU A N 1
ATOM 662 C CA . GLU A 1 79 ? -9.180 -12.610 12.189 1.00 86.94 79 GLU A CA 1
ATOM 663 C C . GLU A 1 79 ? -9.737 -11.670 11.106 1.00 86.94 79 GLU A C 1
ATOM 665 O O . GLU A 1 79 ? -9.327 -11.747 9.944 1.00 86.94 79 GLU A O 1
ATOM 670 N N . ILE A 1 80 ? -10.655 -10.759 11.462 1.00 89.25 80 ILE A N 1
ATOM 671 C CA . ILE A 1 80 ? -11.197 -9.777 10.507 1.00 89.25 80 ILE A CA 1
ATOM 672 C C . ILE A 1 80 ? -10.095 -8.810 10.090 1.00 89.25 80 ILE A C 1
ATOM 674 O O . ILE A 1 80 ? -9.983 -8.491 8.905 1.00 89.25 80 ILE A O 1
ATOM 678 N N . LEU A 1 81 ? -9.284 -8.355 11.047 1.00 90.31 81 LEU A N 1
ATOM 679 C CA . LEU A 1 81 ? -8.169 -7.463 10.768 1.00 90.31 81 LEU A CA 1
ATOM 680 C C . LEU A 1 81 ? -7.172 -8.111 9.808 1.00 90.31 81 LEU A C 1
ATOM 682 O O . LEU A 1 81 ? -6.879 -7.520 8.771 1.00 90.31 81 LEU A O 1
ATOM 686 N N . ASP A 1 82 ? -6.707 -9.323 10.100 1.00 89.81 82 ASP A N 1
ATOM 687 C CA . ASP A 1 82 ? -5.754 -10.027 9.243 1.00 89.81 82 ASP A CA 1
ATOM 688 C C . ASP A 1 82 ? -6.319 -10.273 7.846 1.00 89.81 82 ASP A C 1
ATOM 690 O O . ASP A 1 82 ? -5.662 -9.959 6.855 1.00 89.81 82 ASP A O 1
ATOM 694 N N . THR A 1 83 ? -7.583 -10.691 7.744 1.00 92.50 83 THR A N 1
ATOM 695 C CA . THR A 1 83 ? -8.223 -10.895 6.438 1.00 92.50 83 THR A CA 1
ATOM 696 C C . THR A 1 83 ? -8.345 -9.591 5.642 1.00 92.50 83 THR A C 1
ATOM 698 O O . THR A 1 83 ? -8.170 -9.579 4.421 1.00 92.50 83 THR A O 1
ATOM 701 N N . VAL A 1 84 ? -8.650 -8.469 6.306 1.00 92.69 84 VAL A N 1
ATOM 702 C CA . VAL A 1 84 ? -8.680 -7.152 5.655 1.00 92.69 84 VAL A CA 1
ATOM 703 C C . VAL A 1 84 ? -7.279 -6.756 5.193 1.00 92.69 84 VAL A C 1
ATOM 705 O O . VAL A 1 84 ? -7.135 -6.307 4.057 1.00 92.69 84 VAL A O 1
ATOM 708 N N . LEU A 1 85 ? -6.248 -6.944 6.021 1.00 92.56 85 LEU A N 1
ATOM 709 C CA . LEU A 1 85 ? -4.861 -6.634 5.662 1.00 92.56 85 LEU A CA 1
ATOM 710 C C . LEU A 1 85 ? -4.383 -7.463 4.465 1.00 92.56 85 LEU A C 1
ATOM 712 O O . LEU A 1 85 ? -3.783 -6.898 3.551 1.00 92.56 85 LEU A O 1
ATOM 716 N N . ASP A 1 86 ? -4.709 -8.753 4.417 1.00 92.75 86 ASP A N 1
ATOM 717 C CA . ASP A 1 86 ? -4.364 -9.630 3.295 1.00 92.75 86 ASP A CA 1
ATOM 718 C C . ASP A 1 86 ? -5.019 -9.154 1.992 1.00 92.75 86 ASP A C 1
ATOM 720 O O . ASP A 1 86 ? -4.367 -9.045 0.953 1.00 92.75 86 ASP A O 1
ATOM 724 N N . LYS A 1 87 ? -6.291 -8.753 2.042 1.00 93.12 87 LYS A N 1
ATOM 725 C CA . LYS A 1 87 ? -6.983 -8.190 0.873 1.00 93.12 87 LYS A CA 1
ATOM 726 C C . LYS A 1 87 ? -6.403 -6.851 0.433 1.00 93.12 87 LYS A C 1
ATOM 728 O O . LYS A 1 87 ? -6.234 -6.610 -0.759 1.00 93.12 87 LYS A O 1
ATOM 733 N N . VAL A 1 88 ? -6.061 -5.980 1.380 1.00 92.81 88 VAL A N 1
ATOM 734 C CA . VAL A 1 88 ? -5.391 -4.703 1.090 1.00 92.81 88 VAL A CA 1
ATOM 735 C C . VAL A 1 88 ? -4.041 -4.951 0.424 1.00 92.81 88 VAL A C 1
ATOM 737 O O . VAL A 1 88 ? -3.690 -4.259 -0.531 1.00 92.81 88 VAL A O 1
ATOM 740 N N . GLN A 1 89 ? -3.308 -5.967 0.882 1.00 91.94 89 GLN A N 1
ATOM 741 C CA . GLN A 1 89 ? -2.056 -6.404 0.280 1.00 91.94 89 GLN A CA 1
ATOM 742 C C . GLN A 1 89 ? -2.233 -6.868 -1.173 1.00 91.94 89 GLN A C 1
ATOM 744 O O . GLN A 1 89 ? -1.350 -6.642 -2.001 1.00 91.94 89 GLN A O 1
ATOM 749 N N . GLU A 1 90 ? -3.364 -7.491 -1.497 1.00 91.12 90 GLU A N 1
ATOM 750 C CA . GLU A 1 90 ? -3.737 -7.897 -2.858 1.00 91.12 90 GLU A CA 1
ATOM 751 C C . GLU A 1 90 ? -4.202 -6.731 -3.744 1.00 91.12 90 GLU A C 1
ATOM 753 O O . GLU A 1 90 ? -4.325 -6.897 -4.956 1.00 91.12 90 GLU A O 1
ATOM 758 N N . GLY A 1 91 ? -4.381 -5.540 -3.168 1.00 89.75 91 GLY A N 1
ATOM 759 C CA . GLY A 1 91 ? -4.799 -4.334 -3.878 1.00 89.75 91 GLY A CA 1
ATOM 760 C C . GLY A 1 91 ? -6.273 -3.983 -3.701 1.00 89.75 91 GLY A C 1
ATOM 761 O O . GLY A 1 91 ? -6.733 -3.071 -4.382 1.00 89.75 91 GLY A O 1
ATOM 762 N N . ALA A 1 92 ? -6.994 -4.655 -2.796 1.00 91.62 92 ALA A N 1
ATOM 763 C CA . ALA A 1 92 ? -8.393 -4.347 -2.542 1.00 91.62 92 ALA A CA 1
ATOM 764 C C . ALA A 1 92 ? -8.566 -2.916 -2.010 1.00 91.62 92 ALA A C 1
ATOM 766 O O . ALA A 1 92 ? -7.904 -2.492 -1.056 1.00 91.62 92 ALA A O 1
ATOM 767 N N . GLU A 1 93 ? -9.497 -2.183 -2.607 1.00 90.62 93 GLU A N 1
ATOM 768 C CA . GLU A 1 93 ? -9.870 -0.836 -2.188 1.00 90.62 93 GLU A CA 1
ATOM 769 C C . GLU A 1 93 ? -11.031 -0.869 -1.177 1.00 90.62 93 GLU A C 1
ATOM 771 O O . GLU A 1 93 ? -11.750 -1.861 -1.033 1.00 90.62 93 GLU A O 1
ATOM 776 N N . ASN A 1 94 ? -11.266 0.248 -0.477 1.00 91.81 94 ASN A N 1
ATOM 777 C CA . ASN A 1 94 ? -12.286 0.325 0.580 1.00 91.81 94 ASN A CA 1
ATOM 778 C C . ASN A 1 94 ? -13.676 -0.158 0.127 1.00 91.81 94 ASN A C 1
ATOM 780 O O . ASN A 1 94 ? -14.372 -0.819 0.893 1.00 91.81 94 ASN A O 1
ATOM 784 N N . LEU A 1 95 ? -14.089 0.160 -1.105 1.00 91.44 95 LEU A N 1
ATOM 785 C CA . LEU A 1 95 ? -15.389 -0.269 -1.630 1.00 91.44 95 LEU A CA 1
ATOM 786 C C . LEU A 1 95 ? -15.473 -1.795 -1.773 1.00 91.44 95 LEU A C 1
ATOM 788 O O . LEU A 1 95 ? -16.480 -2.391 -1.395 1.00 91.44 95 LEU A O 1
ATOM 792 N N . GLU A 1 96 ? -14.415 -2.430 -2.272 1.00 92.56 96 GLU A N 1
ATOM 793 C CA . GLU A 1 96 ? -14.352 -3.884 -2.441 1.00 92.56 96 GLU A CA 1
ATOM 794 C C . GLU A 1 96 ? -14.388 -4.590 -1.084 1.00 92.56 96 GLU A C 1
ATOM 796 O O . GLU A 1 96 ? -15.121 -5.563 -0.913 1.00 92.56 96 GLU A O 1
ATOM 801 N N . LEU A 1 97 ? -13.684 -4.043 -0.090 1.00 93.31 97 LEU A N 1
ATOM 802 C CA . LEU A 1 97 ? -13.674 -4.550 1.283 1.00 93.31 97 LEU A CA 1
ATOM 803 C C . LEU A 1 97 ? -15.054 -4.430 1.951 1.00 93.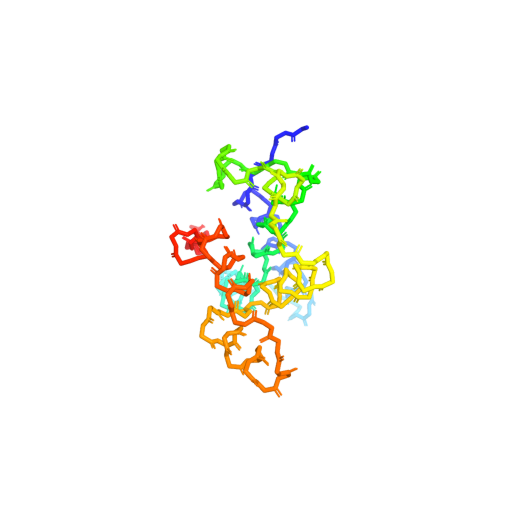31 97 LEU A C 1
ATOM 805 O O . LEU A 1 97 ? -15.506 -5.371 2.604 1.00 93.31 97 LEU A O 1
ATOM 809 N N . ILE A 1 98 ? -15.766 -3.317 1.743 1.00 93.12 98 ILE A N 1
ATOM 810 C CA . ILE A 1 98 ? -17.143 -3.128 2.235 1.00 93.12 98 ILE A CA 1
ATOM 811 C C . ILE A 1 98 ? -18.098 -4.136 1.580 1.00 93.12 98 ILE A C 1
ATOM 813 O O . ILE A 1 98 ? -18.919 -4.752 2.266 1.00 93.12 98 ILE A O 1
ATOM 817 N N . CYS A 1 99 ? -17.997 -4.323 0.262 1.00 94.12 99 CYS A N 1
ATOM 818 C CA . CYS A 1 99 ? -18.806 -5.296 -0.472 1.00 94.12 99 CYS A CA 1
ATOM 819 C C . CYS A 1 99 ? -18.528 -6.731 -0.004 1.00 94.12 99 CYS A C 1
ATOM 821 O O . CYS A 1 99 ? -19.469 -7.488 0.247 1.00 94.12 99 CYS A O 1
ATOM 823 N N . TRP A 1 100 ? -17.254 -7.087 0.175 1.00 94.56 100 TRP A N 1
ATOM 824 C CA . TRP A 1 100 ? -16.827 -8.378 0.708 1.00 94.56 100 TRP A CA 1
ATOM 825 C C . TRP A 1 100 ? -17.402 -8.634 2.107 1.00 94.56 100 TRP A C 1
ATOM 827 O O . TRP A 1 100 ? -18.041 -9.667 2.326 1.00 94.56 100 TRP A O 1
ATOM 837 N N . ALA A 1 101 ? -17.258 -7.667 3.017 1.00 93.75 101 ALA A N 1
ATOM 838 C CA . ALA A 1 101 ? -17.771 -7.759 4.380 1.00 93.75 101 ALA A CA 1
ATOM 839 C C . ALA A 1 101 ? -19.291 -7.954 4.414 1.00 93.75 101 ALA A C 1
ATOM 841 O O . ALA A 1 101 ? -19.795 -8.793 5.161 1.00 93.75 101 ALA A O 1
ATOM 842 N N . ARG A 1 102 ? -20.026 -7.232 3.556 1.00 94.75 102 ARG A N 1
ATOM 843 C CA . ARG A 1 102 ? -21.477 -7.395 3.408 1.00 94.75 102 ARG A CA 1
ATOM 844 C C . ARG A 1 102 ? -21.840 -8.800 2.929 1.00 94.75 102 ARG A C 1
ATOM 846 O O . ARG A 1 102 ? -22.764 -9.396 3.476 1.00 94.75 102 ARG A O 1
ATOM 853 N N . HIS A 1 103 ? -21.134 -9.326 1.928 1.00 95.25 103 HIS A N 1
ATOM 854 C CA . HIS A 1 103 ? -21.384 -10.670 1.400 1.00 95.25 103 HIS A CA 1
ATOM 855 C C . HIS A 1 103 ? -21.169 -11.755 2.468 1.00 95.25 103 HIS A C 1
ATOM 857 O O . HIS A 1 103 ? -21.961 -12.686 2.566 1.00 95.25 103 HIS A O 1
ATOM 863 N N . HIS A 1 104 ? -20.149 -11.588 3.313 1.00 92.56 104 HIS A N 1
ATOM 864 C CA . HIS A 1 104 ? -19.773 -12.547 4.359 1.00 92.56 104 HIS A CA 1
ATOM 865 C C . HIS A 1 104 ? -20.479 -12.289 5.702 1.00 92.56 104 HIS A C 1
ATOM 867 O O . HIS A 1 104 ? -20.196 -12.969 6.682 1.00 92.56 104 HIS A O 1
ATOM 873 N N . ARG A 1 105 ? -21.409 -11.321 5.754 1.00 92.88 105 ARG A N 1
ATOM 874 C CA . ARG A 1 105 ? -22.162 -10.926 6.961 1.00 92.88 105 ARG A CA 1
ATOM 875 C C . ARG A 1 105 ? -21.264 -10.564 8.153 1.00 92.88 105 ARG A C 1
ATOM 877 O O . ARG A 1 105 ? -21.620 -10.823 9.300 1.00 92.88 105 ARG A O 1
ATOM 884 N N . LEU A 1 106 ? -20.114 -9.946 7.881 1.00 91.31 106 LEU A N 1
ATOM 885 C CA . LEU A 1 106 ? -19.205 -9.477 8.925 1.00 91.31 106 LEU A CA 1
ATOM 886 C C . LEU A 1 106 ? -19.764 -8.231 9.634 1.00 91.31 106 LEU A C 1
ATOM 888 O O . LEU A 1 106 ? -20.507 -7.459 9.017 1.00 91.31 106 LEU A O 1
ATOM 892 N N . PRO A 1 107 ? -19.384 -7.983 10.903 1.00 89.94 107 PRO A N 1
ATOM 893 C CA . PRO A 1 107 ? -19.761 -6.771 11.622 1.00 89.94 107 PRO A CA 1
ATOM 894 C C . PRO A 1 107 ? -19.272 -5.516 10.886 1.00 89.94 107 PRO A C 1
ATOM 896 O O . PRO A 1 107 ? -18.081 -5.200 10.874 1.00 89.94 107 PRO A O 1
ATOM 899 N N . ARG A 1 108 ? -20.206 -4.788 10.261 1.00 87.81 108 ARG A N 1
ATOM 900 C CA . ARG A 1 108 ? -19.908 -3.604 9.440 1.00 87.81 108 ARG A CA 1
ATOM 901 C C . ARG A 1 108 ? -19.094 -2.563 10.206 1.00 87.81 108 ARG A C 1
ATOM 903 O O . ARG A 1 108 ? -18.184 -1.977 9.629 1.00 87.81 108 ARG A O 1
ATOM 910 N N . ASP A 1 109 ? -19.415 -2.348 11.476 1.00 88.75 109 ASP A N 1
ATOM 911 C CA . ASP A 1 109 ? -18.773 -1.314 12.288 1.00 88.75 109 ASP A CA 1
ATOM 912 C C . ASP A 1 109 ? -17.295 -1.624 12.541 1.00 88.75 109 ASP A C 1
ATOM 914 O O . ASP A 1 109 ? -16.465 -0.733 12.378 1.00 88.75 109 ASP A O 1
ATOM 918 N N . GLN A 1 110 ? -16.947 -2.895 12.787 1.00 89.44 110 GLN A N 1
ATOM 919 C CA . GLN A 1 110 ? -15.549 -3.324 12.921 1.00 89.44 110 GLN A CA 1
ATOM 920 C C . GLN A 1 110 ? -14.775 -3.126 11.615 1.00 89.44 110 GLN A C 1
ATOM 922 O O . GLN A 1 110 ? -13.661 -2.609 11.616 1.00 89.44 110 GLN A O 1
ATOM 927 N N . VAL A 1 111 ? -15.374 -3.486 10.475 1.00 90.69 111 VAL A N 1
ATOM 928 C CA . VAL A 1 111 ? -14.730 -3.285 9.168 1.00 90.69 111 VAL A CA 1
ATOM 929 C C . VAL A 1 111 ? -14.531 -1.795 8.893 1.00 90.69 111 VAL A C 1
ATOM 931 O O . VAL A 1 111 ? -13.456 -1.389 8.464 1.00 90.69 111 VAL A O 1
ATOM 934 N N . LEU A 1 112 ? -15.527 -0.952 9.175 1.00 90.00 112 LEU A N 1
ATOM 935 C CA . LEU A 1 112 ? -15.404 0.495 8.995 1.00 90.00 112 LEU A CA 1
ATOM 936 C C . LEU A 1 112 ? -14.361 1.120 9.927 1.00 90.00 112 LEU A C 1
ATOM 938 O O . LEU A 1 112 ? -13.664 2.036 9.498 1.00 90.00 112 LEU A O 1
ATOM 942 N N . GLU A 1 113 ? -14.243 0.650 11.167 1.00 89.56 113 GLU A N 1
ATOM 943 C CA . GLU A 1 113 ? -13.188 1.070 12.094 1.00 89.56 113 GLU A CA 1
ATOM 944 C C . GLU A 1 113 ? -11.803 0.748 11.534 1.00 89.56 113 GLU A C 1
ATOM 946 O O . GLU A 1 113 ? -10.965 1.648 11.445 1.00 89.56 113 GLU A O 1
ATOM 951 N N . ILE A 1 114 ? -11.596 -0.484 11.053 1.00 90.38 114 ILE A N 1
ATOM 952 C CA . ILE A 1 114 ? -10.342 -0.881 10.403 1.00 90.38 114 ILE A CA 1
ATOM 953 C C . ILE A 1 114 ? -10.064 0.034 9.206 1.00 90.38 114 ILE A C 1
ATOM 955 O O . ILE A 1 114 ? -9.012 0.662 9.148 1.00 90.38 114 ILE A O 1
ATOM 959 N N . LEU A 1 115 ? -11.005 0.182 8.267 1.00 90.75 115 LEU A N 1
ATOM 960 C CA . LEU A 1 115 ? -10.787 0.991 7.059 1.00 90.75 115 LEU A CA 1
ATOM 961 C C . LEU A 1 115 ? -10.485 2.466 7.372 1.00 90.75 115 LEU A C 1
ATOM 963 O O . LEU A 1 115 ? -9.665 3.082 6.685 1.00 90.75 115 LEU A O 1
ATOM 967 N N . LYS A 1 116 ? -11.118 3.029 8.410 1.00 89.50 116 LYS A N 1
ATOM 968 C CA . LYS A 1 116 ? -10.832 4.386 8.903 1.00 89.50 116 LYS A CA 1
ATOM 969 C C . LYS A 1 116 ? -9.420 4.487 9.470 1.00 89.50 116 LYS A C 1
ATOM 971 O O . LYS A 1 116 ? -8.714 5.433 9.138 1.00 89.50 116 LYS A O 1
ATOM 976 N N . ALA A 1 117 ? -9.007 3.516 10.279 1.00 87.38 117 ALA A N 1
ATOM 977 C CA . ALA A 1 117 ? -7.678 3.488 10.876 1.00 87.38 117 ALA A CA 1
ATOM 978 C C . ALA A 1 117 ? -6.582 3.324 9.809 1.00 87.38 117 ALA A C 1
ATOM 980 O O . ALA A 1 117 ? -5.597 4.065 9.797 1.00 87.38 117 ALA A O 1
ATOM 981 N N . LEU A 1 118 ? -6.790 2.415 8.849 1.00 87.44 118 LEU A N 1
ATOM 982 C CA . LEU A 1 118 ? -5.872 2.211 7.730 1.00 87.44 118 LEU A CA 1
ATOM 983 C C . LEU A 1 118 ? -5.742 3.473 6.866 1.00 87.44 118 LEU A C 1
ATOM 985 O O . LEU A 1 118 ? -4.656 3.771 6.369 1.00 87.44 118 LEU A O 1
ATOM 989 N N . ASN A 1 119 ? -6.832 4.226 6.690 1.00 86.56 119 ASN A N 1
ATOM 990 C CA . ASN A 1 119 ? -6.905 5.423 5.848 1.00 86.56 119 ASN A CA 1
ATOM 991 C C . ASN A 1 119 ? -6.186 5.242 4.491 1.00 86.56 119 ASN A C 1
ATOM 993 O O . ASN A 1 119 ? -5.369 6.052 4.047 1.00 86.56 119 ASN A O 1
ATOM 997 N N . ILE A 1 120 ? -6.494 4.119 3.839 1.00 83.38 120 ILE A N 1
ATOM 998 C CA . ILE A 1 120 ? -5.900 3.647 2.581 1.00 83.38 120 ILE A CA 1
ATOM 999 C C . ILE A 1 120 ? -5.930 4.709 1.476 1.00 83.38 120 ILE A C 1
ATOM 1001 O O . ILE A 1 120 ? -4.987 4.797 0.685 1.00 83.38 120 ILE A O 1
ATOM 1005 N N . ASN A 1 121 ? -7.002 5.499 1.418 1.00 78.56 121 ASN A N 1
ATOM 1006 C CA . ASN A 1 121 ? -7.219 6.496 0.374 1.00 78.56 121 ASN A CA 1
ATOM 1007 C C . ASN A 1 121 ? -6.254 7.681 0.484 1.00 78.56 121 ASN A C 1
ATOM 1009 O O . ASN A 1 121 ? -5.786 8.168 -0.542 1.00 78.56 121 ASN A O 1
ATOM 1013 N N . SER A 1 122 ? -5.919 8.120 1.700 1.00 80.56 122 SER A N 1
ATOM 1014 C CA . SER A 1 122 ? -4.972 9.224 1.917 1.00 80.56 122 SER A CA 1
ATOM 1015 C C . SER A 1 122 ? -3.507 8.799 1.805 1.00 80.56 122 SER A C 1
ATOM 1017 O O . SER A 1 122 ? -2.633 9.655 1.771 1.00 80.56 122 SER A O 1
ATOM 1019 N N . ARG A 1 123 ? -3.230 7.491 1.743 1.00 82.88 123 ARG A N 1
ATOM 1020 C CA . ARG A 1 123 ? -1.874 6.912 1.720 1.00 82.88 123 ARG A CA 1
ATOM 1021 C C . ARG A 1 123 ? -1.530 6.262 0.381 1.00 82.88 123 ARG A C 1
ATOM 1023 O O . ARG A 1 123 ? -0.782 5.288 0.311 1.00 82.88 123 ARG A O 1
ATOM 1030 N N . ARG A 1 124 ? -2.121 6.770 -0.701 1.00 87.81 124 ARG A N 1
ATOM 1031 C CA . ARG A 1 124 ? -1.785 6.346 -2.062 1.00 87.81 124 ARG A CA 1
ATOM 1032 C C . ARG A 1 124 ? -0.446 6.952 -2.455 1.00 87.81 124 ARG A C 1
ATOM 1034 O O . ARG A 1 124 ? -0.295 8.170 -2.459 1.00 87.81 124 ARG A O 1
ATOM 1041 N N . LEU A 1 125 ? 0.501 6.093 -2.809 1.00 92.31 125 LEU A N 1
ATOM 1042 C CA . LEU A 1 125 ? 1.781 6.522 -3.349 1.00 92.31 125 LEU A CA 1
ATOM 1043 C C . LEU A 1 125 ? 1.729 6.444 -4.881 1.00 92.31 125 LEU A C 1
ATOM 1045 O O . LEU A 1 125 ? 1.288 5.421 -5.414 1.00 92.31 125 LEU A O 1
ATOM 1049 N N . PRO A 1 126 ? 2.132 7.496 -5.614 1.00 93.75 126 PRO A N 1
ATOM 1050 C CA . PRO A 1 126 ? 2.310 7.402 -7.058 1.00 93.75 126 PRO A CA 1
ATOM 1051 C C . PRO A 1 126 ? 3.493 6.479 -7.386 1.00 93.75 126 PRO A C 1
ATOM 1053 O O . PRO A 1 126 ? 4.424 6.399 -6.589 1.00 93.75 126 PRO A O 1
ATOM 1056 N N . PRO A 1 127 ? 3.493 5.793 -8.542 1.00 93.75 127 PRO A N 1
ATOM 1057 C CA . PRO A 1 127 ? 4.648 5.004 -8.957 1.00 93.75 127 PRO A CA 1
ATOM 1058 C C . PRO A 1 127 ? 5.908 5.877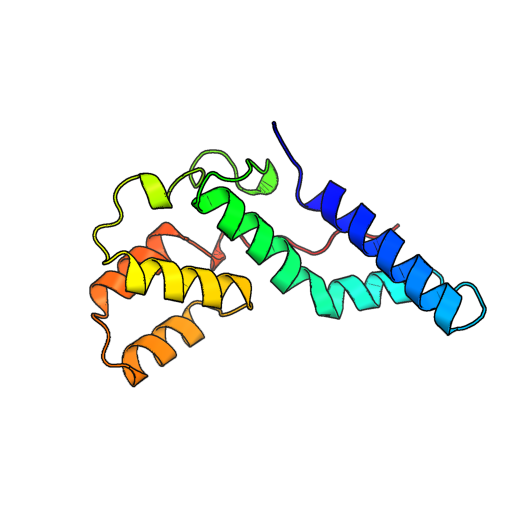 -9.064 1.00 93.75 127 PRO A C 1
ATOM 1060 O O . PRO A 1 127 ? 5.796 7.069 -9.373 1.00 93.75 127 PRO A O 1
ATOM 1063 N N . PRO A 1 128 ? 7.106 5.308 -8.827 1.00 91.69 128 PRO A N 1
ATOM 1064 C CA . PRO A 1 128 ? 8.356 6.040 -8.984 1.00 91.69 128 PRO A CA 1
ATOM 1065 C C . PRO A 1 128 ? 8.479 6.583 -10.409 1.00 91.69 128 PRO A C 1
ATOM 1067 O O . PRO A 1 128 ? 8.126 5.908 -11.383 1.00 91.69 128 PRO A O 1
ATOM 1070 N N . ARG A 1 129 ? 9.003 7.807 -10.519 1.00 84.06 129 ARG A N 1
ATOM 1071 C CA . ARG A 1 129 ? 9.439 8.356 -11.803 1.00 84.06 129 ARG A CA 1
ATOM 1072 C C . ARG A 1 129 ? 10.653 7.576 -12.282 1.00 84.06 129 ARG A C 1
ATOM 1074 O O . ARG A 1 129 ? 11.506 7.200 -11.480 1.00 84.06 129 ARG A O 1
ATOM 1081 N N . ILE A 1 130 ? 10.650 7.269 -13.569 1.00 74.19 130 ILE A N 1
ATOM 1082 C CA . ILE A 1 130 ? 11.707 6.508 -14.217 1.00 74.19 130 ILE A CA 1
ATOM 1083 C C . ILE A 1 130 ? 12.255 7.440 -15.279 1.00 74.19 130 ILE A C 1
ATOM 1085 O O . ILE A 1 130 ? 11.583 7.682 -16.284 1.00 74.19 130 ILE A O 1
ATOM 1089 N N . ASP A 1 131 ? 13.401 8.020 -14.951 1.00 60.50 131 ASP A N 1
ATOM 1090 C CA . ASP A 1 131 ? 14.123 8.999 -15.755 1.00 60.50 131 ASP A CA 1
ATOM 1091 C C . ASP A 1 131 ? 15.120 8.280 -16.678 1.00 60.50 131 ASP A C 1
ATOM 1093 O O . ASP A 1 131 ? 15.715 7.265 -16.233 1.00 60.50 131 ASP A O 1
#